Protein AF-A0A969GQ83-F1 (afdb_monomer)

Foldseek 3Di:
DDDDDQPDLLSVVVVVVVVCVVVVPPDDDDDPVDFDVVPDPHPVRVVVVNVVSCCVVPVPVPPPDD

Structure (mmCIF, N/CA/C/O backbone):
data_AF-A0A969GQ83-F1
#
_entry.id   AF-A0A969GQ83-F1
#
loop_
_atom_site.group_PDB
_atom_site.id
_atom_site.type_symbol
_atom_site.label_atom_id
_atom_site.label_alt_id
_atom_site.label_comp_id
_atom_site.label_asym_id
_atom_site.label_entity_id
_atom_site.label_seq_id
_atom_site.pdbx_PDB_ins_code
_atom_site.Cartn_x
_atom_site.Cartn_y
_atom_site.Cartn_z
_atom_site.occupancy
_atom_site.B_iso_or_equiv
_atom_site.auth_seq_id
_atom_site.auth_comp_id
_atom_site.auth_asym_id
_atom_site.auth_atom_id
_atom_site.pdbx_PDB_model_num
ATOM 1 N N . THR A 1 1 ? 16.806 -2.427 14.054 1.00 49.25 1 THR A N 1
ATOM 2 C CA . THR A 1 1 ? 16.104 -1.581 13.067 1.00 49.25 1 THR A CA 1
ATOM 3 C C . THR A 1 1 ? 14.745 -2.197 12.856 1.00 49.25 1 THR A C 1
ATOM 5 O O . THR A 1 1 ? 14.704 -3.366 12.501 1.00 49.25 1 THR A O 1
ATOM 8 N N . THR A 1 2 ? 13.658 -1.507 13.1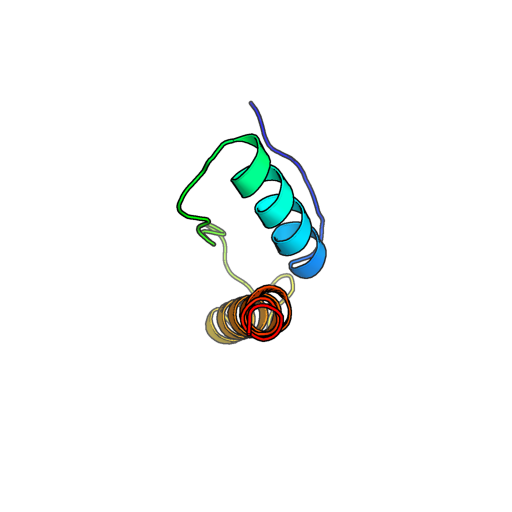89 1.00 85.75 2 THR A N 1
ATOM 9 C CA . THR A 1 2 ? 12.319 -2.118 13.207 1.00 85.75 2 THR A CA 1
ATOM 10 C C . THR A 1 2 ? 11.711 -2.029 11.811 1.00 85.75 2 THR A C 1
ATOM 12 O O . THR A 1 2 ? 11.179 -0.992 11.433 1.00 85.75 2 THR A O 1
ATOM 15 N N . TYR A 1 3 ? 11.868 -3.088 11.023 1.00 91.12 3 TYR A N 1
ATOM 16 C CA . TYR A 1 3 ? 11.194 -3.267 9.740 1.00 91.12 3 TYR A CA 1
ATOM 17 C C . TYR A 1 3 ? 10.641 -4.691 9.664 1.00 91.12 3 TYR A C 1
ATOM 19 O O . TYR A 1 3 ? 11.125 -5.585 10.360 1.00 91.12 3 TYR A O 1
ATOM 27 N N . GLU A 1 4 ? 9.637 -4.888 8.819 1.00 94.31 4 GLU A N 1
ATOM 28 C CA . GLU A 1 4 ? 8.989 -6.177 8.588 1.00 94.31 4 GLU A CA 1
ATOM 29 C C . GLU A 1 4 ? 8.901 -6.422 7.075 1.00 94.31 4 GLU A C 1
ATOM 31 O O . GLU A 1 4 ? 8.574 -5.508 6.317 1.00 94.31 4 GLU A O 1
ATOM 36 N N . ILE A 1 5 ? 9.230 -7.637 6.625 1.00 95.12 5 ILE A N 1
ATOM 37 C CA . ILE A 1 5 ? 9.135 -8.035 5.214 1.00 95.12 5 ILE A CA 1
ATOM 38 C C . ILE A 1 5 ? 7.799 -8.753 5.010 1.00 95.12 5 ILE A C 1
ATOM 40 O O . ILE A 1 5 ? 7.552 -9.791 5.616 1.00 95.12 5 ILE A O 1
ATOM 44 N N . VAL A 1 6 ? 6.959 -8.207 4.131 1.00 94.94 6 VAL A N 1
ATOM 45 C CA . VAL A 1 6 ? 5.583 -8.685 3.873 1.00 94.94 6 VAL A CA 1
ATOM 46 C C . VAL A 1 6 ? 5.349 -9.153 2.430 1.00 94.94 6 VAL A C 1
ATOM 48 O O . VAL A 1 6 ? 4.254 -9.597 2.098 1.00 94.94 6 VAL A O 1
ATOM 51 N N . GLU A 1 7 ? 6.391 -9.103 1.592 1.00 93.75 7 GLU A N 1
ATOM 52 C CA . GLU A 1 7 ? 6.500 -9.657 0.223 1.00 93.75 7 GLU A CA 1
ATOM 53 C C . GLU A 1 7 ? 5.573 -9.063 -0.859 1.00 93.75 7 GLU A C 1
ATOM 55 O O . GLU A 1 7 ? 5.984 -8.946 -2.013 1.00 93.75 7 GLU A O 1
ATOM 60 N N . THR A 1 8 ? 4.344 -8.674 -0.514 1.00 93.94 8 THR A N 1
ATOM 61 C CA . THR A 1 8 ? 3.300 -8.218 -1.450 1.00 93.94 8 THR A CA 1
ATOM 62 C C . THR A 1 8 ? 2.608 -6.952 -0.944 1.00 93.94 8 THR A C 1
ATOM 64 O O . THR A 1 8 ? 2.603 -6.681 0.259 1.00 93.94 8 THR A O 1
ATOM 67 N N . MET A 1 9 ? 2.013 -6.179 -1.860 1.00 94.94 9 MET A N 1
ATOM 68 C CA . MET A 1 9 ? 1.306 -4.935 -1.525 1.00 94.94 9 MET A CA 1
ATOM 69 C C . MET A 1 9 ? 0.069 -5.191 -0.657 1.00 94.94 9 MET A C 1
ATOM 71 O O . MET A 1 9 ? -0.152 -4.468 0.307 1.00 94.94 9 MET A O 1
ATOM 75 N N . ASP A 1 10 ? -0.693 -6.240 -0.954 1.00 95.12 10 ASP A N 1
ATOM 76 C CA . ASP A 1 10 ? -1.888 -6.650 -0.213 1.00 95.12 10 ASP A CA 1
ATOM 77 C C . ASP A 1 10 ? -1.562 -6.890 1.264 1.00 95.12 10 ASP A C 1
ATOM 79 O O . ASP A 1 10 ? -2.115 -6.240 2.152 1.00 95.12 10 ASP A O 1
ATOM 83 N N . ARG A 1 11 ? -0.548 -7.728 1.526 1.00 96.12 11 ARG A N 1
ATOM 84 C CA . ARG A 1 11 ? -0.063 -7.993 2.888 1.00 96.12 11 ARG A CA 1
ATOM 85 C C . ARG A 1 11 ? 0.492 -6.739 3.555 1.00 96.12 11 ARG A C 1
ATOM 87 O O . ARG A 1 11 ? 0.340 -6.582 4.764 1.00 96.12 11 ARG A O 1
ATOM 94 N N . ALA A 1 12 ? 1.130 -5.848 2.794 1.00 96.19 12 ALA A N 1
ATOM 95 C CA . ALA A 1 12 ? 1.615 -4.577 3.322 1.00 96.19 12 ALA A CA 1
ATOM 96 C C . ALA A 1 12 ? 0.473 -3.666 3.777 1.00 96.19 12 ALA A C 1
ATOM 98 O O . ALA A 1 12 ? 0.600 -3.023 4.816 1.00 96.19 12 ALA A O 1
ATOM 99 N N . ILE A 1 13 ? -0.636 -3.624 3.039 1.00 95.75 13 ILE A N 1
ATOM 100 C CA . ILE A 1 13 ? -1.800 -2.804 3.381 1.00 95.75 13 ILE A CA 1
ATOM 101 C C . ILE A 1 13 ? -2.510 -3.356 4.614 1.00 95.75 13 ILE A C 1
ATOM 103 O O . ILE A 1 13 ? -2.769 -2.582 5.536 1.00 95.75 13 ILE A O 1
ATOM 107 N N . ASP A 1 14 ? -2.751 -4.667 4.682 1.00 95.12 14 ASP A N 1
ATOM 108 C CA . ASP A 1 14 ? -3.362 -5.287 5.864 1.00 95.12 14 ASP A CA 1
ATOM 109 C C . ASP A 1 14 ? -2.506 -5.054 7.112 1.00 95.12 14 ASP A C 1
ATOM 111 O O . ASP A 1 14 ? -2.993 -4.576 8.141 1.00 95.12 14 ASP A O 1
ATOM 115 N N . ARG A 1 15 ? -1.193 -5.285 7.000 1.00 95.94 15 ARG A N 1
ATOM 116 C CA . ARG A 1 15 ? -0.270 -5.085 8.117 1.00 95.94 15 ARG A CA 1
ATOM 117 C C . ARG A 1 15 ? -0.172 -3.619 8.536 1.00 95.94 15 ARG A C 1
ATOM 119 O O . ARG A 1 15 ? -0.120 -3.317 9.728 1.00 95.94 15 ARG A O 1
ATOM 126 N N . ALA A 1 16 ? -0.160 -2.698 7.575 1.00 95.19 16 ALA A N 1
ATOM 127 C CA . ALA A 1 16 ? -0.145 -1.271 7.864 1.00 95.19 16 ALA A CA 1
ATOM 128 C C . ALA A 1 16 ? -1.438 -0.811 8.553 1.00 95.19 16 ALA A C 1
ATOM 130 O O . ALA A 1 16 ? -1.364 0.034 9.441 1.00 95.19 16 ALA A O 1
ATOM 131 N N . ALA A 1 17 ? -2.595 -1.380 8.201 1.00 94.19 17 ALA A N 1
ATOM 132 C CA . ALA A 1 17 ? -3.874 -1.082 8.844 1.00 94.19 17 ALA A CA 1
ATOM 133 C C . ALA A 1 17 ? -3.871 -1.480 10.327 1.00 94.19 17 ALA A C 1
ATOM 135 O O . ALA A 1 17 ? -4.212 -0.671 11.193 1.00 94.19 17 ALA A O 1
ATOM 136 N N . GLU A 1 18 ? -3.424 -2.704 10.623 1.00 94.81 18 GLU A N 1
AT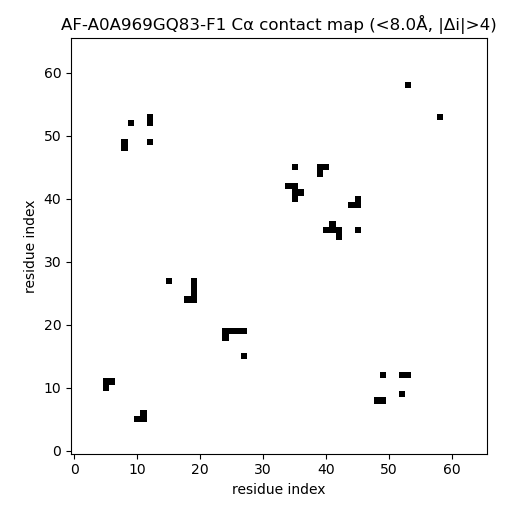OM 137 C CA . GLU A 1 18 ? -3.278 -3.203 11.995 1.00 94.81 18 GLU A CA 1
ATOM 138 C C . GLU A 1 18 ? -2.337 -2.317 12.816 1.00 94.81 18 GLU A C 1
ATOM 140 O O . GLU A 1 18 ? -2.669 -1.896 13.926 1.00 94.81 18 GLU A O 1
ATOM 145 N N . LEU A 1 19 ? -1.163 -2.002 12.261 1.00 95.38 19 LEU A N 1
ATOM 146 C CA . LEU A 1 19 ? -0.166 -1.173 12.931 1.00 95.38 19 LEU A CA 1
ATOM 147 C C . LEU A 1 19 ? -0.657 0.259 13.133 1.00 95.38 19 LEU A C 1
ATOM 149 O O . LEU A 1 19 ? -0.408 0.836 14.189 1.00 95.38 19 LEU A O 1
ATOM 153 N N . ALA A 1 20 ? -1.372 0.833 12.165 1.00 95.19 20 ALA A N 1
ATOM 154 C CA . ALA A 1 20 ? -1.925 2.174 12.296 1.00 95.19 20 ALA A CA 1
ATOM 155 C C . ALA A 1 20 ? -2.919 2.258 13.460 1.00 95.19 20 ALA A C 1
ATOM 157 O O . ALA A 1 20 ? -2.854 3.205 14.243 1.00 95.19 20 ALA A O 1
ATOM 158 N N . GLN A 1 21 ? -3.768 1.241 13.639 1.00 94.38 21 GLN A N 1
ATOM 159 C CA . GLN A 1 21 ? -4.665 1.153 14.793 1.00 94.38 21 GLN A CA 1
ATOM 160 C C . GLN A 1 21 ? -3.891 0.977 16.107 1.00 94.38 21 GLN A C 1
ATOM 162 O O . GLN A 1 21 ? -4.107 1.732 17.051 1.00 9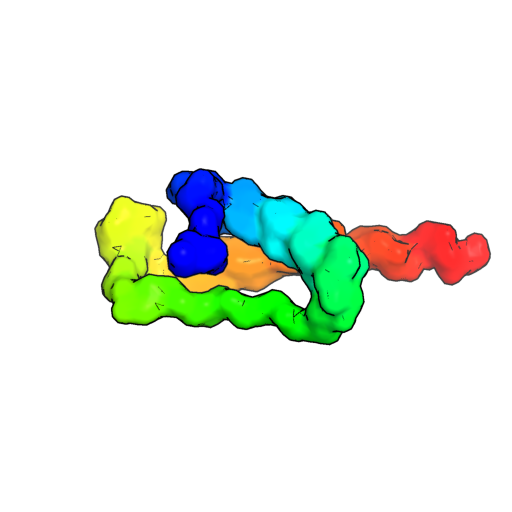4.38 21 GLN A O 1
ATOM 167 N N . GLN A 1 22 ? -2.952 0.027 16.165 1.00 95.88 22 GLN A N 1
ATOM 168 C CA . GLN A 1 22 ? -2.171 -0.271 17.376 1.00 95.88 22 GLN A CA 1
ATOM 169 C C . GLN A 1 22 ? -1.321 0.916 17.846 1.00 95.88 22 GLN A C 1
ATOM 171 O O . GLN A 1 22 ? -1.185 1.164 19.045 1.00 95.88 22 GLN A O 1
ATOM 176 N N . LEU A 1 23 ? -0.742 1.651 16.899 1.00 95.38 23 LEU A N 1
ATOM 177 C CA . LEU A 1 23 ? 0.153 2.775 17.160 1.00 95.38 23 LEU A CA 1
ATOM 178 C C . LEU A 1 23 ? -0.576 4.123 17.189 1.00 95.38 23 LEU A C 1
ATOM 180 O O . LEU A 1 23 ? 0.072 5.143 17.414 1.00 95.38 23 LEU A O 1
ATOM 184 N N . HIS A 1 24 ? -1.896 4.142 16.970 1.00 95.19 24 HIS A N 1
ATOM 185 C CA . HIS A 1 24 ? -2.690 5.362 16.795 1.00 95.19 24 HIS A CA 1
ATOM 186 C C . HIS A 1 24 ? -2.091 6.298 15.727 1.00 95.19 24 HIS A C 1
ATOM 188 O O . HIS A 1 24 ? -2.063 7.520 15.884 1.00 95.19 24 HIS A O 1
ATOM 194 N N . ALA A 1 25 ? -1.565 5.718 14.645 1.00 95.56 25 ALA A N 1
ATOM 195 C CA . ALA A 1 25 ? -0.942 6.470 13.569 1.00 95.56 25 ALA A CA 1
ATOM 196 C C . ALA A 1 25 ? -2.027 7.048 12.642 1.00 95.56 25 ALA A C 1
ATOM 198 O O . ALA A 1 25 ? -2.821 6.289 12.086 1.00 95.56 25 ALA A O 1
ATOM 199 N N . PRO A 1 26 ? -2.062 8.374 12.418 1.00 93.75 26 PRO A N 1
ATOM 200 C CA .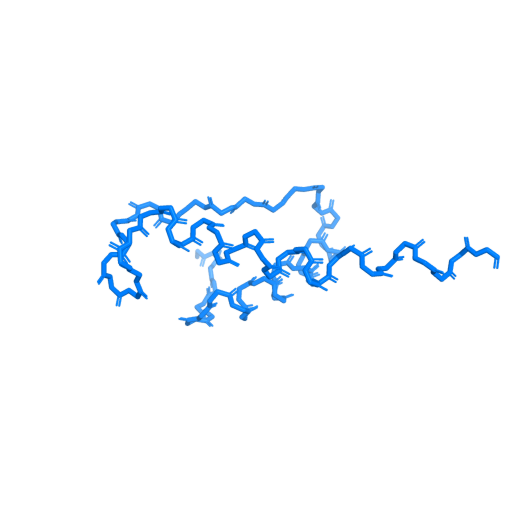 PRO A 1 26 ? -3.099 8.993 11.594 1.00 93.75 26 PRO A CA 1
ATOM 201 C C . PRO A 1 26 ? -2.873 8.799 10.088 1.00 93.75 26 PRO A C 1
ATOM 203 O O . PRO A 1 26 ? -3.778 9.053 9.298 1.00 93.75 26 PRO A O 1
ATOM 206 N N . ILE A 1 27 ? -1.656 8.426 9.674 1.00 95.19 27 ILE A N 1
ATOM 207 C CA . ILE A 1 27 ? -1.239 8.388 8.269 1.00 95.19 27 ILE A CA 1
ATOM 208 C C . ILE A 1 27 ? -0.369 7.155 8.015 1.00 95.19 27 ILE A C 1
ATOM 210 O O . ILE A 1 27 ? 0.585 6.896 8.748 1.00 95.19 27 ILE A O 1
ATOM 214 N N . VAL A 1 28 ? -0.663 6.459 6.915 1.00 94.94 28 VAL A N 1
ATOM 215 C CA . VAL A 1 28 ? 0.186 5.431 6.298 1.00 94.94 28 VAL A CA 1
ATOM 216 C C . VAL A 1 28 ? 0.683 5.969 4.954 1.00 94.94 28 VAL A C 1
ATOM 218 O O . VAL A 1 28 ? -0.108 6.478 4.162 1.00 94.94 28 VAL A O 1
ATOM 221 N N . LEU A 1 29 ? 1.989 5.867 4.693 1.00 96.00 29 LEU A N 1
ATOM 222 C CA . LEU A 1 29 ? 2.628 6.375 3.475 1.00 96.00 29 LEU A CA 1
ATOM 223 C C . LEU A 1 29 ? 3.270 5.237 2.673 1.00 96.00 29 LEU A C 1
ATOM 225 O O . LEU A 1 29 ? 4.133 4.526 3.185 1.00 96.00 29 LEU A O 1
ATOM 229 N N . LEU A 1 30 ? 2.930 5.136 1.386 1.00 95.62 30 LEU A N 1
ATOM 230 C CA . LEU A 1 30 ? 3.673 4.317 0.430 1.00 95.62 30 LEU A CA 1
ATOM 231 C C . LEU A 1 30 ? 4.896 5.094 -0.091 1.00 95.62 30 LEU A C 1
ATOM 233 O O . LEU A 1 30 ? 4.752 6.018 -0.888 1.00 95.62 30 LEU A O 1
ATOM 237 N N . SER A 1 31 ? 6.103 4.704 0.335 1.00 93.94 31 SER A N 1
ATOM 238 C CA . SER A 1 31 ? 7.376 5.292 -0.125 1.00 93.94 31 SER A CA 1
ATOM 239 C C . SER A 1 31 ? 8.426 4.201 -0.405 1.00 93.94 31 SER A C 1
ATOM 241 O O . SER A 1 31 ? 9.251 3.893 0.454 1.00 93.94 31 SER A O 1
ATOM 243 N N . PRO A 1 32 ? 8.393 3.563 -1.590 1.00 86.25 32 PRO A N 1
ATOM 244 C CA . PRO A 1 32 ? 9.171 2.353 -1.869 1.00 86.25 32 PRO A CA 1
ATOM 245 C C . PRO A 1 32 ? 10.664 2.592 -2.147 1.00 86.25 32 PRO A C 1
ATOM 247 O O . PRO A 1 32 ? 11.381 1.614 -2.316 1.00 86.25 32 PRO A O 1
ATOM 250 N N . ALA A 1 33 ? 11.129 3.849 -2.239 1.00 86.25 33 ALA A N 1
ATOM 251 C CA . ALA A 1 33 ? 12.525 4.267 -2.493 1.00 86.25 33 ALA A CA 1
ATOM 252 C C . ALA A 1 33 ? 13.243 3.647 -3.725 1.00 86.25 33 ALA A C 1
ATOM 254 O O . ALA A 1 33 ? 14.364 4.042 -4.037 1.00 86.25 33 ALA A O 1
ATOM 255 N N . CYS A 1 34 ? 12.591 2.737 -4.456 1.00 80.12 34 CYS A N 1
ATOM 256 C CA . CYS A 1 34 ? 13.142 1.928 -5.539 1.00 80.12 34 CYS A CA 1
ATOM 257 C C . CYS A 1 34 ? 12.257 1.966 -6.798 1.00 80.12 34 CYS A C 1
ATOM 259 O O . CYS A 1 34 ? 11.032 2.174 -6.742 1.00 80.12 34 CYS A O 1
ATOM 261 N N . ALA A 1 35 ? 12.895 1.711 -7.948 1.00 78.06 35 ALA A N 1
ATOM 262 C CA . ALA A 1 35 ? 12.213 1.485 -9.220 1.00 78.06 35 ALA A CA 1
ATOM 263 C C . ALA A 1 35 ? 11.216 0.320 -9.101 1.00 78.06 35 ALA A C 1
ATOM 265 O O . ALA A 1 35 ? 11.404 -0.585 -8.299 1.00 78.06 35 ALA A O 1
ATOM 266 N N . SER A 1 36 ? 10.127 0.375 -9.860 1.00 77.19 36 SER A N 1
ATOM 267 C CA . SER A 1 36 ? 8.974 -0.522 -9.708 1.00 77.19 36 SER A CA 1
ATOM 268 C C . SER A 1 36 ? 9.031 -1.799 -10.540 1.00 77.19 36 SER A C 1
ATOM 270 O O . SER A 1 36 ? 8.102 -2.593 -10.472 1.00 77.19 36 SER A O 1
ATOM 272 N N . PHE A 1 37 ? 10.075 -1.973 -11.353 1.00 75.00 37 PHE A N 1
ATOM 273 C CA . PHE A 1 37 ? 10.145 -2.996 -12.403 1.00 75.00 37 PHE A CA 1
ATOM 274 C C . PHE A 1 37 ? 10.347 -4.433 -11.905 1.00 75.00 37 PHE A C 1
ATOM 276 O O . PHE A 1 37 ? 10.347 -5.360 -12.707 1.00 75.00 37 PHE A O 1
ATOM 283 N N . ASP A 1 38 ? 10.516 -4.624 -10.601 1.00 77.12 38 ASP A N 1
ATOM 284 C CA . ASP A 1 38 ? 10.607 -5.931 -9.955 1.00 77.12 38 ASP A CA 1
ATOM 285 C C . ASP A 1 38 ? 9.249 -6.648 -9.886 1.00 77.12 38 ASP A C 1
ATOM 287 O O . ASP A 1 38 ? 9.184 -7.860 -10.083 1.00 77.12 38 ASP A O 1
ATOM 291 N N . GLN A 1 39 ? 8.163 -5.905 -9.654 1.00 80.75 39 GLN A N 1
ATOM 292 C CA . GLN A 1 39 ? 6.800 -6.449 -9.556 1.00 80.75 39 GLN A CA 1
ATOM 293 C C . GLN A 1 39 ? 5.768 -5.703 -10.420 1.00 80.75 39 GLN A C 1
ATOM 295 O O . GLN A 1 39 ? 4.645 -6.180 -10.580 1.00 80.75 39 GLN A O 1
ATOM 300 N N . TYR A 1 40 ? 6.120 -4.547 -10.996 1.00 88.94 40 TYR A N 1
ATOM 301 C CA . TYR A 1 40 ? 5.185 -3.666 -11.698 1.00 88.94 40 TYR A CA 1
ATOM 302 C C . TYR A 1 40 ? 5.749 -3.122 -13.010 1.00 88.94 40 TYR A C 1
ATOM 304 O O . TYR A 1 40 ? 6.933 -2.847 -13.159 1.00 88.94 40 TYR A O 1
ATOM 312 N N . GLN A 1 41 ? 4.855 -2.874 -13.964 1.00 89.06 41 GLN A N 1
ATOM 313 C CA . GLN A 1 41 ? 5.211 -2.308 -15.270 1.00 89.06 41 GLN A CA 1
ATOM 314 C C . GLN A 1 41 ? 5.643 -0.835 -15.202 1.00 89.06 41 GLN A C 1
ATOM 316 O O . GLN A 1 41 ? 6.397 -0.388 -16.060 1.00 89.06 41 GLN A O 1
ATOM 321 N N . SER A 1 42 ? 5.175 -0.075 -14.208 1.00 91.38 42 SER A N 1
ATOM 322 C CA . SER A 1 42 ? 5.536 1.331 -14.007 1.00 91.38 42 SER A CA 1
ATOM 323 C C . SER A 1 42 ? 5.259 1.775 -12.566 1.00 91.38 42 SER A C 1
ATOM 325 O O . SER A 1 42 ? 4.669 1.029 -11.772 1.00 91.38 42 SER A O 1
ATOM 327 N N . PHE A 1 43 ? 5.690 2.990 -12.210 1.00 90.50 43 PHE A N 1
ATOM 328 C CA . PHE A 1 43 ? 5.413 3.549 -10.888 1.00 90.50 43 PHE A CA 1
ATOM 329 C C . PHE A 1 43 ? 3.924 3.877 -10.716 1.00 90.50 43 PHE A C 1
ATOM 331 O O . PHE A 1 43 ? 3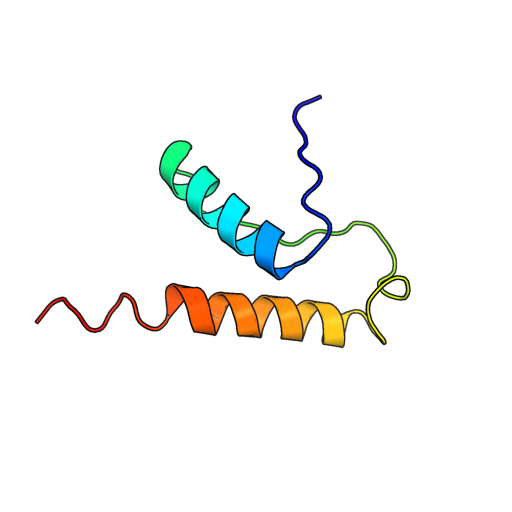.404 3.716 -9.612 1.00 90.50 43 PHE A O 1
ATOM 338 N N . GLU A 1 44 ? 3.242 4.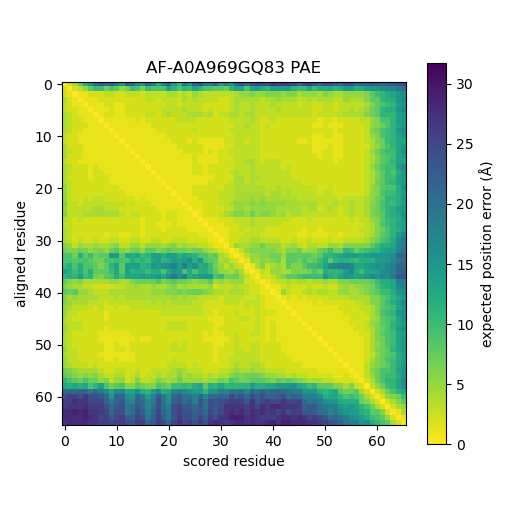276 -11.793 1.00 94.06 44 GLU A N 1
ATOM 339 C CA . GLU A 1 44 ? 1.796 4.499 -11.829 1.00 94.06 44 GLU A CA 1
ATOM 340 C C . GLU A 1 44 ? 1.055 3.197 -11.564 1.00 94.06 44 GLU A C 1
ATOM 342 O O . GLU A 1 44 ? 0.228 3.162 -10.663 1.00 94.06 44 GLU A O 1
ATOM 347 N N . HIS A 1 45 ? 1.429 2.099 -12.235 1.00 95.12 45 HIS A N 1
ATOM 348 C CA . HIS A 1 45 ? 0.790 0.800 -12.008 1.00 95.12 45 HIS A CA 1
ATOM 349 C C . HIS A 1 45 ? 0.897 0.359 -10.536 1.00 95.12 45 HIS A C 1
ATOM 351 O O . HIS A 1 45 ? -0.078 -0.110 -9.951 1.00 95.12 45 HIS A O 1
ATOM 357 N N . ARG A 1 46 ? 2.051 0.579 -9.891 1.00 95.81 46 ARG A N 1
ATOM 358 C CA . ARG A 1 46 ? 2.222 0.315 -8.452 1.00 95.81 46 ARG A CA 1
ATOM 359 C C . ARG A 1 46 ? 1.342 1.218 -7.579 1.00 95.81 46 ARG A C 1
ATOM 361 O O . ARG A 1 46 ? 0.771 0.745 -6.597 1.00 95.81 46 ARG A O 1
ATOM 368 N N . GLY A 1 47 ? 1.249 2.505 -7.916 1.00 95.25 47 GLY A N 1
ATOM 369 C CA . GLY A 1 47 ? 0.407 3.473 -7.207 1.00 95.25 47 GLY A CA 1
ATOM 370 C C . GLY A 1 47 ? -1.087 3.172 -7.343 1.00 95.25 47 GLY A C 1
ATOM 371 O O . GLY A 1 47 ? -1.815 3.212 -6.351 1.00 95.25 47 GLY A O 1
ATOM 372 N N . ASP A 1 48 ? -1.528 2.800 -8.540 1.00 96.50 48 ASP A N 1
ATOM 373 C CA . ASP A 1 48 ? -2.907 2.414 -8.831 1.00 96.50 48 ASP A CA 1
ATOM 374 C C . ASP A 1 48 ? -3.291 1.122 -8.111 1.00 96.50 48 ASP A C 1
ATOM 376 O O . ASP A 1 48 ? -4.400 1.026 -7.575 1.00 96.50 48 ASP A O 1
ATOM 380 N N . HIS A 1 49 ? -2.367 0.159 -8.021 1.00 96.06 49 HIS A N 1
ATOM 381 C CA . HIS A 1 49 ? -2.575 -1.055 -7.238 1.00 96.06 49 HIS A CA 1
ATOM 382 C C . HIS A 1 49 ? -2.788 -0.726 -5.753 1.00 96.06 49 HIS A C 1
ATOM 384 O O . HIS A 1 49 ? -3.805 -1.111 -5.177 1.00 96.06 49 HIS A O 1
ATOM 390 N N . PHE A 1 50 ? -1.895 0.078 -5.161 1.00 96.25 50 PHE A N 1
ATOM 391 C CA . PHE A 1 50 ? -2.035 0.549 -3.779 1.00 96.25 50 PHE A CA 1
ATOM 392 C C . PHE A 1 50 ? -3.364 1.279 -3.545 1.00 96.25 50 PHE A C 1
ATOM 394 O O . PHE A 1 50 ? -4.093 0.959 -2.608 1.00 96.25 50 PHE A O 1
ATOM 401 N N . ARG A 1 51 ? -3.723 2.223 -4.427 1.00 95.81 51 ARG A N 1
ATOM 402 C CA . ARG A 1 51 ? -4.985 2.971 -4.339 1.00 95.81 51 ARG A CA 1
ATOM 403 C C . ARG A 1 51 ? -6.196 2.042 -4.387 1.00 95.81 51 ARG A C 1
ATOM 405 O O . ARG A 1 51 ? -7.134 2.236 -3.618 1.00 95.81 51 ARG A O 1
ATOM 412 N N . THR A 1 52 ? -6.189 1.068 -5.292 1.00 96.06 52 THR A N 1
ATOM 413 C CA . THR A 1 52 ? -7.293 0.115 -5.463 1.00 96.06 52 THR A CA 1
ATOM 414 C C . THR A 1 52 ? -7.506 -0.701 -4.194 1.00 96.06 52 THR A C 1
ATOM 416 O O . THR A 1 52 ? -8.624 -0.743 -3.686 1.00 96.06 52 THR A O 1
ATOM 419 N N . LEU A 1 53 ? -6.429 -1.256 -3.638 1.00 95.12 53 LEU A N 1
ATOM 420 C CA . LEU A 1 53 ? -6.471 -2.032 -2.400 1.00 95.12 53 LEU A CA 1
ATOM 421 C C . LEU A 1 53 ? -6.930 -1.186 -1.202 1.00 95.12 53 LEU A C 1
ATOM 423 O O . LEU A 1 53 ? -7.790 -1.621 -0.439 1.00 95.12 53 LEU A O 1
ATOM 427 N N . CYS A 1 54 ? -6.448 0.056 -1.060 1.00 94.50 54 CYS A N 1
ATOM 428 C CA . CYS A 1 54 ? -6.939 0.965 -0.019 1.00 94.50 54 CYS A CA 1
ATOM 429 C C . CYS A 1 54 ? -8.440 1.258 -0.163 1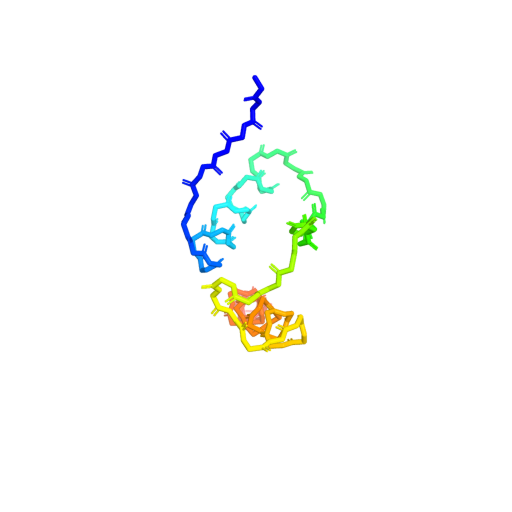.00 94.50 54 CYS A C 1
ATOM 431 O O . CYS A 1 54 ? -9.168 1.253 0.829 1.00 94.50 54 CYS A O 1
ATOM 433 N N . LEU A 1 55 ? -8.925 1.504 -1.384 1.00 93.75 55 LEU A N 1
ATOM 434 C CA . LEU A 1 55 ? -10.348 1.755 -1.611 1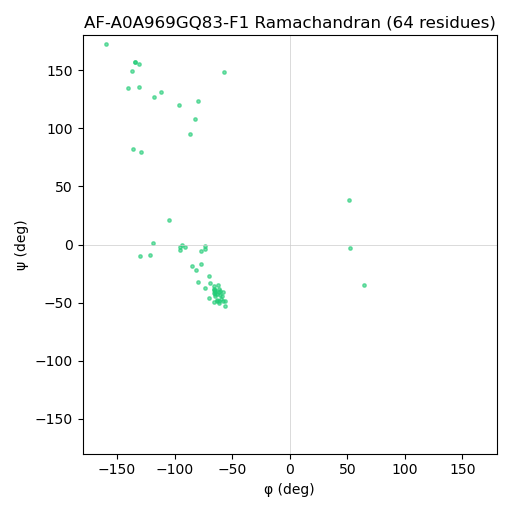.00 93.75 55 LEU A CA 1
ATOM 435 C C . LEU A 1 55 ? -11.194 0.524 -1.283 1.00 93.75 55 LEU A C 1
ATOM 437 O O . LEU A 1 55 ? -12.200 0.668 -0.595 1.00 93.75 55 LEU A O 1
ATOM 441 N N . GLN A 1 56 ? -10.773 -0.663 -1.715 1.00 91.94 56 GLN A N 1
ATOM 442 C CA . GLN A 1 56 ? -11.457 -1.919 -1.400 1.00 91.94 56 GLN A CA 1
ATOM 443 C C . GLN A 1 56 ? -11.499 -2.184 0.108 1.00 91.94 56 GLN A C 1
ATOM 445 O O . GLN A 1 56 ? -12.514 -2.631 0.627 1.00 91.94 56 GLN A O 1
ATOM 450 N N . ARG A 1 57 ? -10.411 -1.884 0.825 1.00 86.44 57 ARG A N 1
ATOM 451 C CA . ARG A 1 57 ? -10.290 -2.203 2.250 1.00 86.44 57 ARG A CA 1
ATOM 452 C C . ARG A 1 57 ? -11.002 -1.220 3.180 1.00 86.44 57 ARG A C 1
ATOM 454 O O . ARG A 1 57 ? -11.446 -1.643 4.245 1.00 86.44 57 ARG A O 1
ATOM 461 N N . PHE A 1 58 ? -11.084 0.063 2.811 1.00 83.19 58 PHE A N 1
ATOM 462 C CA . PHE A 1 58 ? -11.515 1.139 3.721 1.00 83.19 58 PHE A CA 1
ATOM 463 C C . PHE A 1 58 ? -12.746 1.935 3.264 1.00 83.19 58 PHE A C 1
ATOM 465 O O . PHE A 1 58 ? -13.266 2.737 4.038 1.00 83.19 58 PHE A O 1
ATOM 472 N N . THR A 1 59 ? -13.240 1.752 2.034 1.00 74.12 59 THR A N 1
ATOM 473 C CA . THR A 1 59 ? -14.419 2.511 1.563 1.00 74.12 59 THR A CA 1
ATOM 474 C C . THR A 1 59 ? -15.740 1.900 2.051 1.00 74.12 59 THR A C 1
ATOM 476 O O . THR A 1 59 ? -16.718 2.632 2.200 1.00 74.12 59 THR A O 1
ATOM 479 N N . ASP A 1 60 ? -15.755 0.611 2.404 1.00 59.59 60 ASP A N 1
ATOM 480 C CA . ASP A 1 60 ? -16.967 -0.097 2.851 1.00 59.59 60 ASP A CA 1
ATOM 481 C C . ASP A 1 60 ? -17.269 0.060 4.357 1.00 59.59 60 ASP A C 1
ATOM 483 O O . ASP A 1 60 ? -18.418 -0.080 4.781 1.00 59.59 60 ASP A O 1
ATOM 487 N N . GLU A 1 61 ? -16.293 0.456 5.183 1.00 55.00 61 GLU A N 1
ATOM 488 C CA . GLU A 1 61 ? -16.464 0.587 6.645 1.00 55.00 61 GLU A CA 1
ATOM 489 C C . GLU A 1 61 ? -17.305 1.815 7.076 1.00 55.00 61 GLU A C 1
ATOM 491 O O . GLU A 1 61 ? -17.588 1.996 8.260 1.00 55.00 61 GLU A O 1
ATOM 496 N N . ARG A 1 62 ? -17.775 2.646 6.133 1.00 53.97 62 ARG A N 1
ATOM 497 C CA . ARG A 1 62 ? -18.668 3.793 6.409 1.00 53.97 62 ARG A CA 1
ATOM 498 C C . ARG A 1 62 ? -20.166 3.512 6.230 1.00 53.97 62 ARG A C 1
ATOM 500 O O . ARG A 1 62 ? -20.960 4.409 6.503 1.00 53.97 62 ARG A O 1
ATOM 507 N N . SER A 1 63 ? -20.567 2.308 5.814 1.00 47.97 63 SER A N 1
ATOM 508 C CA . SER A 1 63 ? -21.986 1.977 5.566 1.00 47.97 63 SER A CA 1
ATOM 509 C C . SER A 1 63 ? -22.718 1.301 6.736 1.00 47.97 63 SER A C 1
ATOM 511 O O . SER A 1 63 ? -23.928 1.119 6.651 1.00 47.97 63 SER A O 1
ATOM 513 N N . SER A 1 64 ? -22.039 0.968 7.841 1.00 43.34 64 SER A N 1
ATOM 514 C CA . SER A 1 64 ? -22.648 0.247 8.982 1.00 43.34 64 SER A CA 1
ATOM 515 C C . SER A 1 64 ? -22.939 1.114 10.214 1.00 43.34 64 SER A C 1
ATOM 517 O O . SER A 1 64 ? -23.081 0.588 11.315 1.00 43.34 64 SER A O 1
ATOM 519 N N . VAL A 1 65 ? -23.048 2.436 10.055 1.00 43.94 65 VAL A N 1
ATOM 520 C CA . VAL A 1 65 ? -23.550 3.326 11.115 1.00 43.94 65 VAL A CA 1
ATOM 521 C C . VAL A 1 65 ? -24.653 4.212 10.538 1.00 43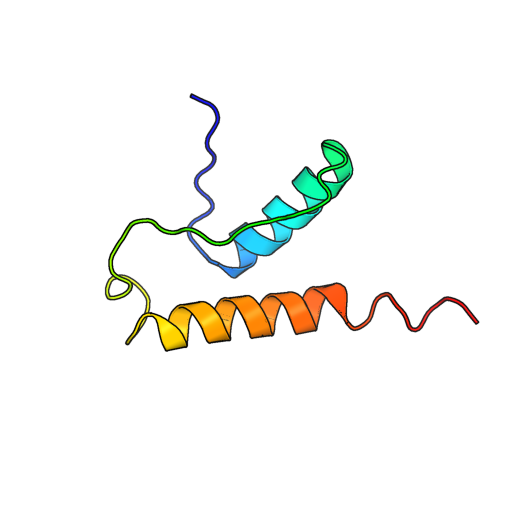.94 65 VAL A C 1
ATOM 523 O O . VAL A 1 65 ? -24.424 5.364 10.174 1.00 43.94 65 VAL A O 1
ATOM 526 N N . ILE A 1 66 ? -25.848 3.634 10.431 1.00 40.16 66 ILE A N 1
ATOM 527 C CA . ILE A 1 66 ? -27.129 4.350 10.407 1.00 40.16 66 ILE A CA 1
ATOM 528 C C . ILE A 1 66 ? -28.067 3.661 11.387 1.00 40.16 66 ILE A C 1
ATOM 530 O O . ILE A 1 66 ? -28.085 2.409 11.378 1.00 40.16 66 ILE A O 1
#

Sequence (66 aa):
TTYEIVETMDRAIDRAAELAQQLHAPIVLLSPACASFDQYQSFEHRGDHFRTLCLQRFTDERSSVI

Secondary structure (DSSP, 8-state):
-------SHHHHHHHHHHHHHHTT-S-------S-STTT-SSHHHHHHHHHHHHHHHHSGGGSS--

Radius of gyration: 13.57 Å; Cα contacts (8 Å, |Δi|>4): 25; chains: 1; bounding box: 43×19×33 Å

Solvent-accessible surface area (backbone atoms only — not comparable to full-atom values): 4421 Å² total; per-residue (Å²): 131,98,77,83,90,57,96,44,70,68,52,44,51,56,53,48,53,55,46,27,63,76,67,68,46,94,74,87,82,96,76,81,94,61,85,37,73,87,87,29,95,35,65,62,56,48,49,52,49,53,52,50,55,52,46,70,72,59,62,66,77,72,74,82,79,125

Mean predicted aligned error: 6.08 Å

pLDDT: mean 86.55, std 15.18, range [40.16, 96.5]